Protein AF-A0A0G4KMA2-F1 (afdb_monomer_lite)

InterPro domains:
  IPR006176 3-hydroxyacyl-CoA dehydrogenase, NAD binding [PF02737] (1-74)
  IPR036291 NAD(P)-binding domain superfamily [SSF51735] (1-74)

pLDDT: mean 96.81, std 3.08, range [77.0, 98.75]

Sequence (76 aa):
HAILATNTSSISITSIAAATTKNPTDTSASSRVVSTHFMNPVPVQKGVEIISGLQTSQDTLDTAIEFCRAMGKITS

Radius of gyration: 12.58 Å; chains: 1; bounding box: 28×20×32 Å

Organism: Verticillium longisporum (NCBI:txid100787)

Secondary structure (DSSP, 8-state):
---EEE--SSS-HHHHHHTT-S-TT--TTGGGEEEEEEPSSTTT--EEEEEE-TT--HHHHHHHHHHHHHTT-EE-

Foldseek 3Di:
DDAAEDQDPDDAQQVVLCVQDPDNVDLPRSQRTWYFHADPPRVPAQETETGDHPSHDPVNSVVSCVVSVVVNHDYD

Structure (mmCIF, N/CA/C/O backbone):
data_AF-A0A0G4KMA2-F1
#
_entry.id   AF-A0A0G4KMA2-F1
#
loop_
_atom_site.group_PDB
_atom_site.id
_atom_site.type_symbol
_atom_site.label_atom_id
_atom_site.label_alt_id
_atom_site.label_comp_id
_atom_site.label_asym_id
_atom_site.label_entity_id
_atom_site.label_seq_id
_atom_site.pdbx_PDB_ins_code
_atom_site.Cartn_x
_atom_site.Cartn_y
_atom_site.Cartn_z
_atom_site.occupancy
_atom_site.B_iso_or_equiv
_atom_site.auth_seq_id
_atom_site.auth_comp_id
_atom_site.auth_asym_id
_atom_site.auth_atom_id
_atom_site.pdbx_PDB_model_num
ATOM 1 N N . HIS A 1 1 ? -14.754 -3.078 -3.407 1.00 77.00 1 HIS A N 1
ATOM 2 C CA . HIS A 1 1 ? -13.722 -2.788 -2.387 1.00 77.00 1 HIS A CA 1
ATOM 3 C C . HIS A 1 1 ? -12.587 -2.007 -3.049 1.00 77.00 1 HIS A C 1
ATOM 5 O O . HIS A 1 1 ? -12.305 -2.302 -4.202 1.00 77.00 1 HIS A O 1
ATOM 11 N N . ALA A 1 2 ? -11.972 -1.024 -2.375 1.00 95.38 2 ALA A N 1
ATOM 12 C CA . ALA A 1 2 ? -10.875 -0.209 -2.921 1.00 95.38 2 ALA A CA 1
ATOM 13 C C . ALA A 1 2 ? -9.765 0.017 -1.874 1.00 95.38 2 ALA A C 1
ATOM 15 O O . ALA A 1 2 ? -10.075 0.243 -0.701 1.00 95.38 2 ALA A O 1
ATOM 16 N N . ILE A 1 3 ? -8.505 -0.028 -2.320 1.00 98.31 3 ILE A N 1
ATOM 17 C CA . ILE A 1 3 ? -7.290 0.262 -1.538 1.00 98.31 3 ILE A CA 1
ATOM 18 C C . ILE A 1 3 ? -6.779 1.651 -1.923 1.00 98.31 3 ILE A C 1
ATOM 20 O O . ILE A 1 3 ? -6.797 2.011 -3.100 1.00 98.31 3 ILE A O 1
ATOM 24 N N . LEU A 1 4 ? -6.323 2.425 -0.938 1.00 98.25 4 LEU A N 1
ATOM 25 C CA . LEU A 1 4 ? -5.695 3.727 -1.149 1.00 98.25 4 LEU A CA 1
ATOM 26 C C . LEU A 1 4 ? -4.185 3.597 -0.941 1.00 98.25 4 LEU A C 1
ATOM 28 O O . LEU A 1 4 ? -3.715 3.457 0.187 1.00 98.25 4 LEU A O 1
ATOM 32 N N . ALA A 1 5 ? -3.435 3.652 -2.038 1.00 98.31 5 ALA A N 1
ATOM 33 C CA . ALA A 1 5 ? -1.979 3.649 -2.013 1.00 98.31 5 ALA A CA 1
ATOM 34 C C . ALA A 1 5 ? -1.424 5.073 -2.166 1.00 98.31 5 ALA A C 1
ATOM 36 O O . ALA A 1 5 ? -1.927 5.860 -2.970 1.00 98.31 5 ALA A O 1
ATOM 37 N N . THR A 1 6 ? -0.376 5.404 -1.415 1.00 98.44 6 THR A N 1
ATOM 38 C CA . THR A 1 6 ? 0.385 6.656 -1.561 1.00 98.44 6 THR A CA 1
ATOM 39 C C . THR A 1 6 ? 1.816 6.376 -2.029 1.00 98.44 6 THR A C 1
ATOM 41 O O . THR A 1 6 ? 2.366 5.320 -1.738 1.00 98.44 6 THR A O 1
ATOM 44 N N . ASN A 1 7 ? 2.425 7.327 -2.744 1.00 98.31 7 ASN A N 1
ATOM 45 C CA . ASN A 1 7 ? 3.831 7.284 -3.182 1.00 98.31 7 ASN A CA 1
ATOM 46 C C . ASN A 1 7 ? 4.738 8.181 -2.313 1.00 98.31 7 ASN A C 1
ATOM 48 O O . ASN A 1 7 ? 5.787 8.636 -2.758 1.00 98.31 7 ASN A O 1
ATOM 52 N N . THR A 1 8 ? 4.296 8.554 -1.111 1.00 97.75 8 THR A N 1
ATOM 53 C CA . THR A 1 8 ? 5.055 9.477 -0.257 1.00 97.75 8 THR A CA 1
ATOM 54 C C . THR A 1 8 ? 6.390 8.879 0.191 1.00 97.75 8 THR A C 1
ATOM 56 O O . THR A 1 8 ? 6.461 7.701 0.530 1.00 97.75 8 THR A O 1
ATOM 59 N N . SER A 1 9 ? 7.428 9.715 0.243 1.00 96.25 9 SER A N 1
ATOM 60 C CA . SER A 1 9 ? 8.770 9.331 0.708 1.00 96.25 9 SER A CA 1
ATOM 61 C C . SER A 1 9 ? 9.024 9.677 2.181 1.00 96.25 9 SER A C 1
ATOM 63 O O . SER A 1 9 ? 10.037 9.270 2.738 1.00 96.25 9 SER A O 1
ATOM 65 N N . SER A 1 10 ? 8.156 10.478 2.813 1.00 95.88 10 SER A N 1
ATOM 66 C CA . SER A 1 10 ? 8.439 11.053 4.141 1.00 95.88 10 SER A CA 1
ATOM 67 C C . SER A 1 10 ? 7.229 11.214 5.065 1.00 95.88 10 SER A C 1
ATOM 69 O O . SER A 1 10 ? 7.405 11.507 6.247 1.00 95.88 10 SER A O 1
ATOM 71 N N . ILE A 1 11 ? 6.000 11.032 4.570 1.00 97.69 11 ILE A N 1
ATOM 72 C CA . ILE A 1 11 ? 4.786 11.202 5.383 1.00 97.69 11 ILE A CA 1
ATOM 73 C C . ILE A 1 11 ? 4.375 9.856 5.991 1.00 97.69 11 ILE A C 1
ATOM 75 O O . ILE A 1 11 ? 4.282 8.852 5.292 1.00 97.69 11 ILE A O 1
ATOM 79 N N . SER A 1 12 ? 4.071 9.854 7.292 1.00 98.06 12 SER A N 1
ATOM 80 C CA . SER A 1 12 ? 3.617 8.666 8.026 1.00 98.06 12 SER A CA 1
ATOM 81 C C . SER A 1 12 ? 2.334 8.069 7.439 1.00 98.06 12 SER A C 1
ATOM 83 O O . SER A 1 12 ? 1.290 8.727 7.383 1.00 98.06 12 SER A O 1
ATOM 85 N N . ILE A 1 13 ? 2.391 6.783 7.088 1.00 98.44 13 ILE A N 1
ATOM 86 C CA . ILE A 1 13 ? 1.242 6.029 6.568 1.00 98.44 13 ILE A CA 1
ATOM 87 C C . ILE A 1 13 ? 0.164 5.866 7.638 1.00 98.44 13 ILE A C 1
ATOM 89 O O . ILE A 1 13 ? -1.015 6.005 7.335 1.00 98.44 13 ILE A O 1
ATOM 93 N N . THR A 1 14 ? 0.551 5.690 8.904 1.00 97.94 14 THR A N 1
ATOM 94 C CA . THR A 1 14 ? -0.376 5.673 10.048 1.00 97.94 14 THR A CA 1
ATOM 95 C C . THR A 1 14 ? -1.184 6.968 10.142 1.00 97.94 14 THR A C 1
ATOM 97 O O . THR A 1 14 ? -2.393 6.929 10.382 1.00 97.94 14 THR A O 1
ATOM 100 N N . SER A 1 15 ? -0.537 8.119 9.919 1.00 97.62 15 SER A N 1
ATOM 101 C CA . SER A 1 15 ? -1.207 9.424 9.950 1.00 97.62 15 SER A CA 1
ATOM 102 C C . SER A 1 15 ? -2.164 9.601 8.769 1.00 97.62 15 SER A C 1
ATOM 104 O O . SER A 1 15 ? -3.277 10.088 8.955 1.00 97.62 15 SER A O 1
ATOM 106 N N . ILE A 1 16 ? -1.770 9.162 7.568 1.00 98.12 16 ILE A N 1
ATOM 107 C CA . ILE A 1 16 ? -2.642 9.181 6.379 1.00 98.12 16 ILE A CA 1
ATOM 108 C C . ILE A 1 16 ? -3.846 8.252 6.588 1.00 98.12 16 ILE A C 1
ATOM 110 O O . ILE A 1 16 ? -4.981 8.645 6.330 1.00 98.12 16 ILE A O 1
ATOM 114 N N . ALA A 1 17 ? -3.617 7.044 7.107 1.00 97.94 17 ALA A N 1
ATOM 115 C CA . ALA A 1 17 ? -4.663 6.072 7.393 1.00 97.94 17 ALA A CA 1
ATOM 116 C C . ALA A 1 17 ? -5.673 6.603 8.418 1.00 97.94 17 ALA A C 1
ATOM 118 O O . ALA A 1 17 ? -6.882 6.494 8.202 1.00 97.94 17 ALA A O 1
ATOM 119 N N . ALA A 1 18 ? -5.201 7.235 9.497 1.00 96.88 18 ALA A N 1
ATOM 120 C CA . ALA A 1 18 ? -6.059 7.826 10.524 1.00 96.88 18 ALA A CA 1
ATOM 121 C C . ALA A 1 18 ? -6.986 8.921 9.968 1.00 96.88 18 ALA A C 1
ATOM 123 O O . ALA A 1 18 ? -8.120 9.042 10.420 1.00 96.88 18 ALA A O 1
ATOM 124 N N . ALA A 1 19 ? -6.547 9.668 8.950 1.00 96.88 19 ALA A N 1
ATOM 125 C CA . ALA A 1 19 ? -7.343 10.728 8.331 1.00 96.88 19 ALA A CA 1
ATOM 126 C C . ALA A 1 19 ? -8.536 10.214 7.497 1.00 96.88 19 ALA A C 1
ATOM 128 O O . ALA A 1 19 ? -9.390 11.004 7.097 1.00 96.88 19 ALA A O 1
ATOM 129 N N . THR A 1 20 ? -8.623 8.905 7.231 1.00 96.56 20 THR A N 1
ATOM 130 C CA . THR A 1 20 ? -9.720 8.316 6.438 1.00 96.56 20 THR A CA 1
ATOM 131 C C . THR A 1 20 ? -11.024 8.127 7.213 1.00 96.56 20 THR A C 1
ATOM 133 O O . THR A 1 20 ? -12.055 7.835 6.608 1.00 96.56 20 THR A O 1
ATOM 136 N N . THR A 1 21 ? -11.008 8.302 8.536 1.00 93.62 21 THR A N 1
ATOM 137 C CA . THR A 1 21 ? -12.181 8.147 9.400 1.00 93.62 21 THR A CA 1
ATOM 138 C C . THR A 1 21 ? -12.225 9.241 10.463 1.00 93.62 21 THR A C 1
ATOM 140 O O . THR A 1 21 ? -11.199 9.728 10.926 1.00 93.62 21 THR A O 1
ATOM 143 N N . LYS A 1 22 ? -13.436 9.628 10.873 1.00 93.25 22 LYS A N 1
ATOM 144 C CA . LYS A 1 22 ? -13.652 10.481 12.056 1.00 93.25 22 LYS A CA 1
ATOM 145 C C . LYS A 1 22 ? -13.808 9.660 13.337 1.00 93.25 22 LYS A C 1
ATOM 147 O O . LYS A 1 22 ? -13.672 10.210 14.424 1.00 93.25 22 LYS A O 1
ATOM 152 N N . ASN A 1 23 ? -14.123 8.370 13.209 1.00 92.88 23 ASN A N 1
ATOM 153 C CA . ASN A 1 23 ? -14.275 7.459 14.332 1.00 92.88 23 ASN A CA 1
ATOM 154 C C . ASN A 1 23 ? -13.007 6.596 14.471 1.00 92.88 23 ASN A C 1
ATOM 156 O O . ASN A 1 23 ? -12.782 5.735 13.619 1.00 92.88 23 ASN A O 1
ATOM 160 N N . PRO A 1 24 ? -12.206 6.767 15.537 1.00 85.94 24 PRO A N 1
ATOM 161 C CA . PRO A 1 24 ? -10.955 6.031 15.711 1.00 85.94 24 PRO A CA 1
ATOM 162 C C . PRO A 1 24 ? -11.142 4.523 15.940 1.00 85.94 24 PRO A C 1
ATOM 164 O O . PRO A 1 24 ? -10.180 3.777 15.781 1.00 85.94 24 PRO A O 1
ATOM 167 N N . THR A 1 25 ? -12.344 4.061 16.304 1.00 91.75 25 THR A N 1
ATOM 168 C CA . THR A 1 25 ? -12.629 2.625 16.477 1.00 91.75 25 THR A CA 1
ATOM 169 C C . THR A 1 25 ? -13.117 1.948 15.196 1.00 91.75 25 THR A C 1
ATOM 171 O O . THR A 1 25 ? -13.148 0.721 15.135 1.00 91.75 25 THR A O 1
ATOM 174 N N . ASP A 1 26 ? -13.467 2.719 14.161 1.00 94.19 26 ASP A N 1
ATOM 175 C CA . ASP A 1 26 ? -13.816 2.183 12.846 1.00 94.19 26 ASP A CA 1
ATOM 176 C C . ASP A 1 26 ? -12.555 2.037 11.990 1.00 94.19 26 ASP A C 1
ATOM 178 O O . ASP A 1 26 ? -12.028 3.000 11.425 1.00 94.19 26 ASP A O 1
ATOM 182 N N . THR A 1 27 ? -12.070 0.804 11.887 1.00 93.94 27 THR A N 1
ATOM 183 C CA . THR A 1 27 ? -10.878 0.463 11.106 1.00 93.94 27 THR A CA 1
ATOM 184 C C . THR A 1 27 ? -11.193 0.087 9.663 1.00 93.94 27 THR A C 1
ATOM 186 O O . 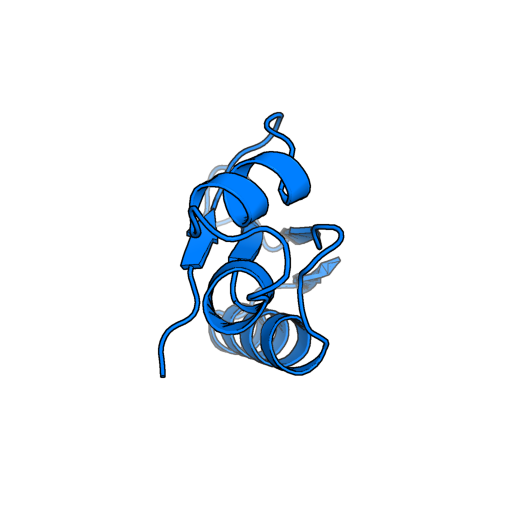THR A 1 27 ? -10.274 -0.208 8.894 1.00 93.94 27 THR A O 1
ATOM 189 N N . SER A 1 28 ? -12.465 0.107 9.250 1.00 93.62 28 SER A N 1
ATOM 190 C CA . SER A 1 28 ? -12.863 -0.383 7.930 1.00 93.62 28 SER A CA 1
ATOM 191 C C . SER A 1 28 ? -12.145 0.372 6.810 1.00 93.62 28 SER A C 1
ATOM 193 O O . SER A 1 28 ? -11.603 -0.259 5.908 1.00 93.62 28 SER A O 1
ATOM 195 N N . ALA A 1 29 ? -12.083 1.707 6.874 1.00 95.56 29 ALA A N 1
ATOM 196 C CA . ALA A 1 29 ? -11.409 2.539 5.876 1.00 95.56 29 ALA A CA 1
ATOM 197 C C . ALA A 1 29 ? -9.885 2.590 6.062 1.00 95.56 29 ALA A C 1
ATOM 199 O O . ALA A 1 29 ? -9.142 2.398 5.098 1.00 95.56 29 ALA A O 1
ATOM 200 N N . SER A 1 30 ? -9.419 2.811 7.293 1.00 97.31 30 SER A N 1
ATOM 201 C CA . SER A 1 30 ? -7.997 3.018 7.596 1.00 97.31 30 SER A CA 1
ATOM 202 C C . SER A 1 30 ? -7.150 1.766 7.363 1.00 97.31 30 SER A C 1
ATOM 204 O O . SER A 1 30 ? -5.991 1.880 6.968 1.00 97.31 30 SER A O 1
ATOM 206 N N . SER A 1 31 ? -7.738 0.572 7.491 1.00 97.88 31 SER A N 1
ATOM 207 C CA . SER A 1 31 ? -7.058 -0.697 7.199 1.00 97.88 31 SER A CA 1
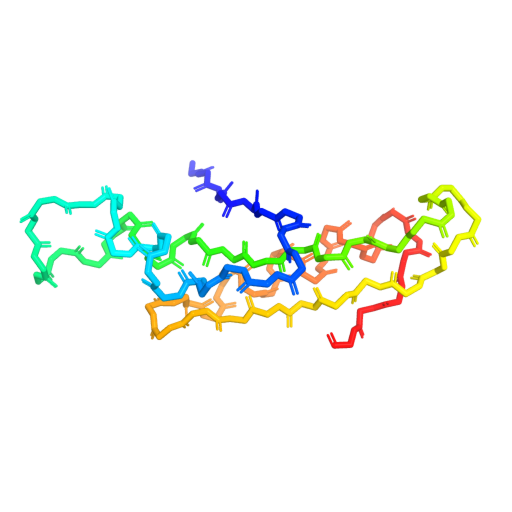ATOM 208 C C . SER A 1 31 ? -6.747 -0.952 5.725 1.00 97.88 31 SER A C 1
ATOM 210 O O . SER A 1 31 ? -6.010 -1.888 5.395 1.00 97.88 31 SER A O 1
ATOM 212 N N . ARG A 1 32 ? -7.263 -0.104 4.830 1.00 98.06 32 ARG A N 1
ATOM 213 C CA . ARG A 1 32 ? -7.062 -0.180 3.376 1.00 98.06 32 ARG A CA 1
ATOM 214 C C . ARG A 1 32 ? -6.098 0.868 2.832 1.00 98.06 32 ARG A C 1
ATOM 216 O O . ARG A 1 32 ? -6.102 1.134 1.632 1.00 98.06 32 ARG A O 1
ATOM 223 N N . VAL A 1 33 ? -5.307 1.484 3.706 1.00 98.62 33 VAL A N 1
ATOM 224 C CA . VAL A 1 33 ? -4.294 2.478 3.338 1.00 98.62 33 VAL A CA 1
ATOM 225 C C . VAL A 1 33 ? -2.903 1.858 3.424 1.00 98.62 33 VAL A C 1
ATOM 227 O O . VAL A 1 33 ? -2.588 1.192 4.408 1.00 98.62 33 VAL A O 1
ATOM 230 N N . VAL A 1 34 ? -2.071 2.077 2.406 1.00 98.75 34 VAL A N 1
ATOM 231 C CA . VAL A 1 34 ? -0.703 1.536 2.304 1.00 98.75 34 VAL A CA 1
ATOM 232 C C . VAL A 1 34 ? 0.201 2.492 1.516 1.00 98.75 34 VAL A C 1
ATOM 234 O O . VAL A 1 34 ? -0.293 3.350 0.784 1.00 98.75 34 VAL A O 1
ATOM 237 N N . SER A 1 35 ? 1.522 2.369 1.648 1.00 98.62 35 SER A N 1
ATOM 238 C CA . SER A 1 35 ? 2.465 2.996 0.712 1.00 98.62 35 SER A CA 1
ATOM 239 C C . SER A 1 35 ? 2.926 2.012 -0.355 1.00 98.62 35 SER A C 1
ATOM 241 O O . SER A 1 35 ? 3.276 0.879 -0.033 1.00 98.62 35 SER A O 1
ATOM 243 N N . THR A 1 36 ? 3.003 2.479 -1.598 1.00 98.44 36 THR A N 1
ATOM 244 C CA . THR A 1 36 ? 3.740 1.830 -2.689 1.00 98.44 36 THR A CA 1
ATOM 245 C C . THR A 1 36 ? 4.746 2.844 -3.220 1.00 98.44 36 THR A C 1
ATOM 247 O O . THR A 1 36 ? 4.459 3.569 -4.173 1.00 98.44 36 THR A O 1
ATOM 250 N N . HIS A 1 37 ? 5.885 2.981 -2.548 1.00 98.50 37 HIS A N 1
ATOM 251 C CA . HIS A 1 37 ? 6.859 4.024 -2.852 1.00 98.50 37 HIS A CA 1
ATOM 252 C C . HIS A 1 37 ? 7.742 3.594 -4.032 1.00 98.50 37 HIS A C 1
ATOM 254 O O . HIS A 1 37 ? 8.650 2.771 -3.903 1.00 98.50 37 HIS A O 1
ATOM 260 N N . PHE A 1 38 ? 7.431 4.132 -5.212 1.00 98.38 38 PHE A N 1
ATOM 261 C CA . PHE A 1 38 ? 8.175 3.928 -6.448 1.00 98.38 38 PHE A CA 1
ATOM 262 C C . PHE A 1 38 ? 9.378 4.859 -6.532 1.00 98.38 38 PHE A C 1
ATOM 264 O O . PHE A 1 38 ? 9.296 6.054 -6.244 1.00 98.38 38 PHE A O 1
ATOM 271 N N . MET A 1 39 ? 10.470 4.317 -7.061 1.00 95.81 39 MET A N 1
ATOM 272 C CA . MET A 1 39 ? 11.695 5.067 -7.309 1.00 95.81 39 MET A CA 1
ATOM 273 C C . MET A 1 39 ? 11.697 5.696 -8.706 1.00 95.81 39 MET A C 1
ATOM 275 O O . MET A 1 39 ? 11.210 5.117 -9.679 1.00 95.81 39 MET A O 1
ATOM 279 N N . ASN A 1 40 ? 12.277 6.888 -8.824 1.00 95.50 40 ASN A N 1
ATOM 280 C CA . ASN A 1 40 ? 12.405 7.606 -10.092 1.00 95.50 40 ASN A CA 1
ATOM 281 C C . ASN A 1 40 ? 13.660 7.141 -10.869 1.00 95.50 40 ASN A C 1
ATOM 283 O O . ASN A 1 40 ? 14.726 7.038 -10.261 1.00 95.50 40 ASN A O 1
ATOM 287 N N . PRO A 1 41 ? 13.606 6.918 -12.197 1.00 96.00 41 PRO A N 1
ATOM 288 C CA . PRO A 1 41 ? 12.426 6.878 -13.064 1.00 96.00 41 PRO A CA 1
ATOM 289 C C . PRO A 1 41 ? 11.629 5.582 -12.936 1.00 96.00 41 PRO A C 1
ATOM 291 O O . PRO A 1 41 ? 12.182 4.491 -13.079 1.00 96.00 41 PRO A O 1
ATOM 294 N N . VAL A 1 42 ? 10.310 5.711 -12.760 1.00 97.19 42 VAL A N 1
ATOM 295 C CA . VAL A 1 42 ? 9.413 4.579 -12.474 1.00 97.19 42 VAL A CA 1
ATOM 296 C C . VAL A 1 42 ? 9.493 3.461 -13.519 1.00 97.19 42 VAL A C 1
ATOM 298 O O . VAL A 1 42 ? 9.538 2.308 -13.110 1.00 97.19 42 VAL A O 1
ATOM 301 N N . PRO A 1 43 ? 9.569 3.702 -14.842 1.00 96.56 43 PRO A N 1
ATOM 302 C CA . PRO A 1 43 ? 9.678 2.603 -15.810 1.00 96.56 43 PRO A CA 1
ATOM 303 C C . PRO A 1 43 ? 11.010 1.837 -15.748 1.00 96.56 43 PRO A C 1
ATOM 305 O O . PRO A 1 43 ? 11.060 0.675 -16.141 1.00 96.56 43 PRO A O 1
ATOM 308 N N . VAL A 1 44 ? 12.079 2.470 -15.251 1.00 97.19 44 VAL A N 1
ATOM 309 C CA . VAL A 1 44 ? 13.447 1.921 -15.239 1.00 97.19 44 VAL A CA 1
ATOM 310 C C . VAL A 1 44 ? 13.763 1.242 -13.907 1.00 97.19 44 VAL A C 1
ATOM 312 O O . VAL A 1 44 ? 14.330 0.150 -13.882 1.00 97.19 44 VAL A O 1
ATOM 315 N N . GLN A 1 45 ? 13.385 1.871 -12.792 1.00 97.69 45 GLN A N 1
ATOM 316 C CA . GLN A 1 45 ? 13.648 1.350 -11.455 1.00 97.69 45 GLN A CA 1
ATOM 317 C C . GLN A 1 45 ? 12.725 0.174 -11.134 1.00 97.69 45 GLN A C 1
ATOM 319 O O . GLN A 1 45 ? 11.509 0.243 -11.321 1.00 97.69 45 GLN A O 1
ATOM 324 N N . LYS A 1 46 ? 13.302 -0.925 -10.642 1.00 96.56 46 LYS A N 1
ATOM 325 C CA . LYS A 1 46 ? 12.545 -2.144 -10.310 1.00 96.56 46 LYS A CA 1
ATOM 326 C C . LYS A 1 46 ? 12.019 -2.156 -8.879 1.00 96.56 46 LYS A C 1
ATOM 328 O O . LYS A 1 46 ? 11.006 -2.801 -8.640 1.00 96.56 46 LYS A O 1
ATOM 333 N N . GLY A 1 47 ? 12.706 -1.476 -7.964 1.00 97.50 47 GLY A N 1
ATOM 334 C CA . GLY A 1 47 ? 12.351 -1.449 -6.549 1.00 97.50 47 GLY A CA 1
ATOM 335 C C . GLY A 1 47 ? 11.082 -0.646 -6.284 1.00 97.50 47 GLY A C 1
ATOM 336 O O . GLY A 1 47 ? 10.902 0.442 -6.838 1.00 97.50 47 GLY A O 1
ATOM 337 N N . VAL A 1 48 ? 10.226 -1.197 -5.429 1.00 98.56 48 VAL A N 1
ATOM 338 C CA . VAL A 1 48 ? 9.092 -0.511 -4.807 1.00 98.56 48 VAL A CA 1
ATOM 339 C C . VAL A 1 48 ? 9.113 -0.855 -3.326 1.00 98.56 48 VAL A C 1
ATOM 341 O O . VAL A 1 48 ? 9.092 -2.032 -2.973 1.00 98.56 48 VAL A O 1
ATOM 344 N N . GLU A 1 49 ? 9.144 0.157 -2.468 1.00 98.31 49 GLU A N 1
ATOM 345 C CA . GLU A 1 49 ? 9.062 -0.050 -1.020 1.00 98.31 49 GLU A CA 1
ATOM 346 C C . GLU A 1 49 ? 7.590 -0.101 -0.605 1.00 98.31 49 GLU A C 1
ATOM 348 O O . GLU A 1 49 ? 6.826 0.844 -0.852 1.00 98.31 49 GLU A O 1
ATOM 353 N N . ILE A 1 50 ? 7.180 -1.212 0.012 1.00 98.31 50 ILE A N 1
ATOM 354 C CA . ILE A 1 50 ? 5.836 -1.367 0.571 1.00 98.31 50 ILE A CA 1
ATOM 355 C C . ILE A 1 50 ? 5.897 -1.028 2.055 1.00 98.31 50 ILE A C 1
ATOM 357 O O . ILE A 1 50 ? 6.561 -1.700 2.837 1.00 98.31 50 ILE A O 1
ATOM 361 N N . ILE A 1 51 ? 5.179 0.020 2.461 1.00 98.25 51 ILE A N 1
ATOM 362 C CA . ILE A 1 51 ? 5.214 0.508 3.845 1.00 98.25 51 ILE A CA 1
ATOM 363 C C . ILE A 1 51 ? 3.806 0.434 4.433 1.00 98.25 51 ILE A C 1
ATOM 365 O O . ILE A 1 51 ? 2.876 1.082 3.941 1.00 98.25 51 ILE A O 1
ATOM 369 N N . SER A 1 52 ? 3.654 -0.347 5.503 1.00 98.06 52 SER A N 1
ATOM 370 C CA . SER A 1 52 ? 2.418 -0.455 6.281 1.00 98.06 52 SER A CA 1
ATOM 371 C C . SER A 1 52 ? 2.299 0.667 7.314 1.00 98.06 52 SER A C 1
ATOM 373 O O . SER A 1 52 ? 3.271 1.016 7.985 1.00 98.06 52 SER A O 1
ATOM 375 N N . GLY A 1 53 ? 1.087 1.189 7.498 1.00 97.31 53 GLY A N 1
ATOM 376 C CA . GLY A 1 53 ? 0.719 1.936 8.700 1.00 97.31 53 GLY A CA 1
ATOM 377 C C . GLY A 1 53 ? 0.233 0.998 9.808 1.00 97.31 53 GLY A C 1
ATOM 378 O O . GLY A 1 53 ? 0.035 -0.193 9.583 1.00 97.31 53 GLY A O 1
ATOM 379 N N . LEU A 1 54 ? -0.019 1.549 10.998 1.00 96.94 54 LEU A N 1
ATOM 380 C CA . LEU A 1 54 ? -0.519 0.791 12.155 1.00 96.94 54 LEU A CA 1
ATOM 381 C C . LEU A 1 54 ? -1.837 0.056 11.859 1.00 96.94 54 LEU A C 1
ATOM 383 O O . LEU A 1 54 ? -2.075 -1.028 12.378 1.00 96.94 54 LEU A O 1
ATOM 387 N N . GLN A 1 55 ? -2.705 0.667 11.054 1.00 96.94 55 GLN A N 1
ATOM 388 C CA . GLN A 1 55 ? -4.036 0.149 10.752 1.00 96.94 55 GLN A CA 1
ATOM 389 C C . GLN A 1 55 ? -4.047 -0.823 9.568 1.00 96.94 55 GLN A C 1
ATOM 391 O O . GLN A 1 55 ? -5.024 -1.553 9.417 1.00 96.94 55 GLN A O 1
ATOM 396 N N . THR A 1 56 ? -3.018 -0.804 8.713 1.00 98.44 56 THR A N 1
ATOM 397 C CA . THR A 1 56 ? -2.995 -1.538 7.441 1.00 98.44 56 THR A CA 1
ATOM 398 C C . THR A 1 56 ? -3.213 -3.034 7.675 1.00 98.44 56 THR A C 1
ATOM 400 O O . THR A 1 56 ? -2.495 -3.661 8.449 1.00 98.44 56 THR A O 1
ATOM 403 N N . SER A 1 57 ? -4.211 -3.609 7.001 1.00 98.38 57 SER A N 1
ATOM 404 C CA . SER A 1 57 ? -4.493 -5.045 7.086 1.00 98.38 57 SER A CA 1
ATOM 405 C C . SER A 1 57 ? -3.527 -5.872 6.237 1.00 98.38 57 SER A C 1
ATOM 407 O O . SER A 1 57 ? -2.961 -5.379 5.257 1.00 98.38 57 SER A O 1
ATOM 409 N N . GLN A 1 58 ? -3.392 -7.153 6.585 1.00 98.19 58 GLN A N 1
ATOM 410 C CA . GLN A 1 58 ? -2.599 -8.102 5.805 1.00 98.19 58 GLN A CA 1
ATOM 411 C C . GLN A 1 58 ? -3.140 -8.243 4.373 1.00 98.19 58 GLN A C 1
ATOM 413 O O . GLN A 1 58 ? -2.367 -8.137 3.429 1.00 98.19 58 GLN A O 1
ATOM 418 N N . ASP A 1 59 ? -4.461 -8.340 4.195 1.00 98.19 59 ASP A N 1
ATOM 419 C CA . ASP A 1 59 ? -5.097 -8.418 2.871 1.00 98.19 59 ASP A CA 1
ATOM 420 C C . ASP A 1 59 ? -4.737 -7.217 1.973 1.00 98.19 59 ASP A C 1
ATOM 422 O O . ASP A 1 59 ? -4.515 -7.367 0.766 1.00 98.19 59 ASP A O 1
ATOM 426 N N . THR A 1 60 ? -4.650 -6.011 2.553 1.00 98.50 60 THR A N 1
ATOM 427 C CA . THR A 1 60 ? -4.200 -4.805 1.838 1.00 98.50 60 THR A CA 1
ATOM 428 C C . THR A 1 60 ? -2.740 -4.923 1.404 1.00 98.50 60 THR A C 1
ATOM 430 O O . THR A 1 60 ? -2.416 -4.544 0.276 1.00 98.50 60 THR A O 1
ATOM 433 N N . LEU A 1 61 ? -1.865 -5.439 2.274 1.00 98.44 61 LEU A N 1
ATOM 434 C CA . LEU A 1 61 ? -0.447 -5.643 1.961 1.00 98.44 61 LEU A CA 1
ATOM 435 C C . LEU A 1 61 ? -0.269 -6.675 0.853 1.00 98.44 61 LEU A C 1
ATOM 437 O O . LEU A 1 61 ? 0.407 -6.390 -0.134 1.00 98.44 61 LEU A O 1
ATOM 441 N N . ASP A 1 62 ? -0.933 -7.820 0.969 1.00 98.44 62 ASP A N 1
ATOM 442 C CA . ASP A 1 62 ? -0.850 -8.900 -0.011 1.00 98.44 62 ASP A CA 1
ATOM 443 C C . ASP A 1 62 ? -1.340 -8.419 -1.383 1.00 98.44 62 ASP A C 1
ATOM 445 O O . ASP A 1 62 ? -0.668 -8.612 -2.397 1.00 98.44 62 ASP A O 1
ATOM 449 N N . THR A 1 63 ? -2.451 -7.674 -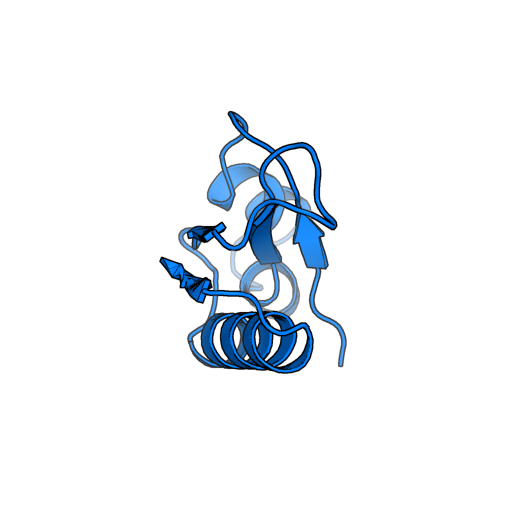1.416 1.00 98.50 63 THR A N 1
ATOM 450 C CA . THR A 1 63 ? -2.968 -7.083 -2.659 1.00 98.50 63 THR A CA 1
ATOM 451 C C . THR A 1 63 ? -1.992 -6.068 -3.265 1.00 98.50 63 THR A C 1
ATOM 453 O O . THR A 1 63 ? -1.801 -6.048 -4.482 1.00 98.50 63 THR A O 1
ATOM 456 N N . ALA A 1 64 ? -1.358 -5.219 -2.447 1.00 98.38 64 ALA A N 1
ATOM 457 C CA . ALA A 1 64 ? -0.383 -4.235 -2.924 1.00 98.38 64 ALA A CA 1
ATOM 458 C C . ALA A 1 64 ? 0.890 -4.900 -3.474 1.00 98.38 64 ALA A C 1
ATOM 460 O O . ALA A 1 64 ? 1.437 -4.451 -4.489 1.00 98.38 64 ALA A O 1
ATOM 461 N N . ILE A 1 65 ? 1.332 -5.991 -2.842 1.00 98.56 65 ILE A N 1
ATOM 462 C CA . ILE A 1 65 ? 2.470 -6.795 -3.291 1.00 98.56 65 ILE A CA 1
ATOM 463 C C . ILE A 1 65 ? 2.166 -7.430 -4.647 1.00 98.56 65 ILE A C 1
ATOM 465 O O . ILE A 1 65 ? 2.947 -7.265 -5.588 1.00 98.56 65 ILE A O 1
ATOM 469 N N . GLU A 1 66 ? 1.018 -8.096 -4.781 1.00 98.50 66 GLU A N 1
ATOM 470 C CA . GLU A 1 66 ? 0.611 -8.721 -6.042 1.00 98.50 66 GLU A CA 1
ATOM 471 C C . GLU A 1 66 ? 0.418 -7.689 -7.159 1.00 98.50 66 GLU A C 1
ATOM 473 O O . GLU A 1 66 ? 0.857 -7.908 -8.289 1.00 98.50 66 GLU A O 1
ATOM 478 N 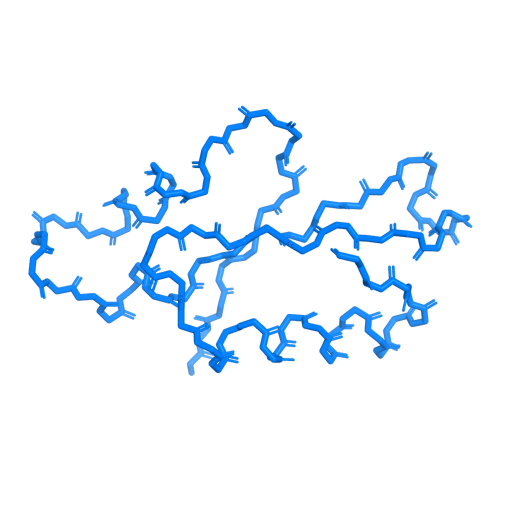N . PHE A 1 67 ? -0.132 -6.514 -6.842 1.00 98.06 67 PHE A N 1
ATOM 479 C CA . PHE A 1 67 ? -0.229 -5.400 -7.786 1.00 98.06 67 PHE A CA 1
ATOM 480 C C . PHE A 1 67 ? 1.148 -4.961 -8.310 1.00 98.06 67 PHE A C 1
ATOM 482 O O . PHE A 1 67 ? 1.341 -4.820 -9.520 1.00 98.06 67 PHE A O 1
ATOM 489 N N . CYS A 1 68 ? 2.133 -4.789 -7.426 1.00 98.25 68 CYS A N 1
ATOM 490 C CA . CYS A 1 68 ? 3.488 -4.407 -7.827 1.00 98.25 68 CYS A CA 1
ATOM 491 C C . CYS A 1 68 ? 4.187 -5.514 -8.630 1.00 98.25 68 CYS A C 1
ATOM 493 O O . CYS A 1 68 ? 4.833 -5.227 -9.644 1.00 98.25 68 CYS A O 1
ATOM 495 N N . ARG A 1 69 ? 4.014 -6.782 -8.239 1.00 98.00 69 ARG A N 1
ATOM 496 C C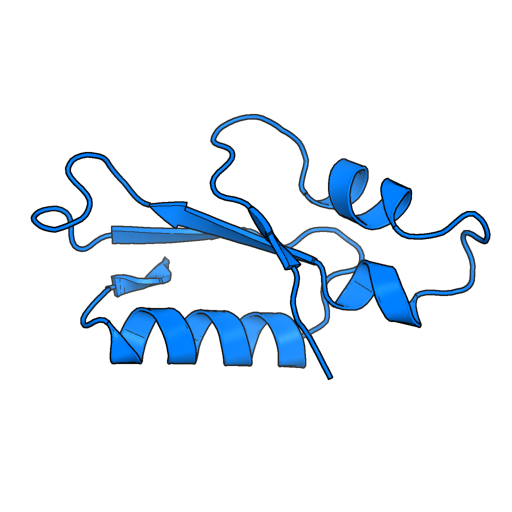A . ARG A 1 69 ? 4.537 -7.942 -8.980 1.00 98.00 69 ARG A CA 1
ATOM 497 C C . ARG A 1 69 ? 3.948 -8.038 -10.385 1.00 98.00 69 ARG A C 1
ATOM 499 O O . ARG A 1 69 ? 4.700 -8.257 -11.332 1.00 98.00 69 ARG A O 1
ATOM 506 N N . ALA A 1 70 ? 2.647 -7.791 -10.545 1.00 98.19 70 ALA A N 1
ATOM 507 C CA . ALA A 1 70 ? 1.984 -7.767 -11.851 1.00 98.19 70 ALA A CA 1
ATOM 508 C C . ALA A 1 70 ? 2.544 -6.677 -12.788 1.00 98.19 70 ALA A C 1
ATOM 510 O O . ALA A 1 70 ? 2.518 -6.835 -14.006 1.00 98.19 70 ALA A O 1
ATOM 511 N N . MET A 1 71 ? 3.115 -5.601 -12.233 1.00 97.56 71 MET A N 1
ATOM 512 C CA . MET A 1 71 ? 3.844 -4.567 -12.984 1.00 97.56 71 MET A CA 1
ATOM 513 C C . MET A 1 71 ? 5.329 -4.896 -13.227 1.00 97.56 71 MET A C 1
ATOM 515 O O . MET A 1 71 ? 6.075 -4.048 -13.722 1.00 97.56 71 MET A O 1
ATOM 519 N N . GLY A 1 72 ? 5.795 -6.092 -12.859 1.00 97.62 72 GLY A N 1
ATOM 520 C CA . GLY A 1 72 ? 7.198 -6.495 -12.983 1.00 97.62 72 GLY A CA 1
ATOM 521 C C . GLY A 1 72 ? 8.137 -5.801 -11.989 1.00 97.62 72 GLY A C 1
ATOM 522 O O . GLY A 1 72 ? 9.336 -5.680 -12.258 1.00 97.62 72 GLY A O 1
ATOM 523 N N . LYS A 1 73 ? 7.606 -5.305 -10.864 1.00 98.38 73 LYS A N 1
ATOM 524 C CA . LYS A 1 73 ? 8.389 -4.678 -9.791 1.00 98.38 73 LYS A CA 1
ATOM 525 C C . LYS A 1 73 ? 8.837 -5.687 -8.740 1.00 98.38 73 LYS A C 1
ATOM 527 O O . LYS A 1 73 ? 8.253 -6.756 -8.587 1.00 98.38 73 LYS A O 1
ATOM 532 N N . ILE A 1 74 ? 9.882 -5.313 -8.009 1.00 97.94 74 ILE A N 1
ATOM 533 C CA . ILE A 1 74 ? 10.427 -6.048 -6.870 1.00 97.94 74 ILE A CA 1
ATOM 534 C C . ILE A 1 74 ? 10.040 -5.273 -5.614 1.00 97.94 74 ILE A C 1
ATOM 536 O O . ILE A 1 74 ? 10.474 -4.135 -5.434 1.00 97.94 74 ILE A O 1
ATOM 540 N N . THR A 1 75 ? 9.201 -5.882 -4.782 1.00 96.81 75 THR A N 1
ATOM 541 C CA . THR A 1 75 ? 8.730 -5.294 -3.526 1.00 96.81 75 THR A CA 1
ATOM 542 C C . THR A 1 75 ? 9.693 -5.605 -2.391 1.00 96.81 75 THR A C 1
ATOM 544 O O . THR A 1 75 ? 10.084 -6.767 -2.240 1.00 96.81 75 THR A O 1
ATOM 547 N N . SER A 1 76 ? 1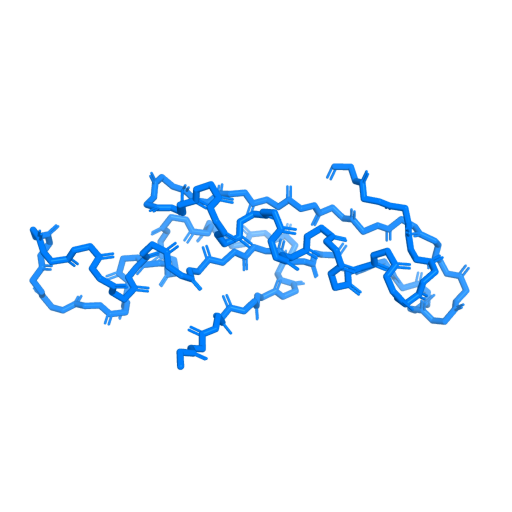0.020 -4.596 -1.588 1.00 92.56 76 SER A N 1
ATOM 548 C CA . SER A 1 76 ? 10.761 -4.715 -0.324 1.00 92.56 76 SER A CA 1
ATOM 549 C C . SER A 1 76 ? 9.963 -4.153 0.838 1.00 92.56 76 SER A C 1
ATOM 551 O O . SER A 1 76 ? 9.281 -3.126 0.599 1.00 92.56 76 SER A O 1
#